Protein AF-A0A497HBX3-F1 (afdb_monomer)

Sequence (118 aa):
QHEVV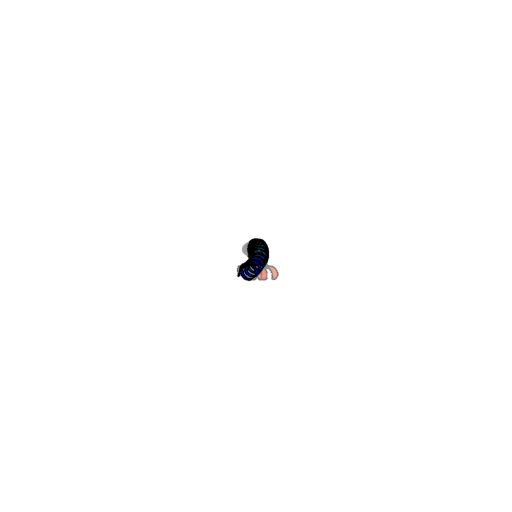EKLAERAQKEHEEMIALVNRLDNYIRRVNEIQEEIVNTKIRADDIHREFISYVDRIHELERKIVSLQEASHRRKKSEKMSSLHKEANEIFERFKRGEKLSTEDLMMLQKAGLI

Mean predicted aligned error: 9.67 Å

Secondary structure (DSSP, 8-state):
-HHHHHHHHHHHHHHHHHHHHHHHHHHHHHHHH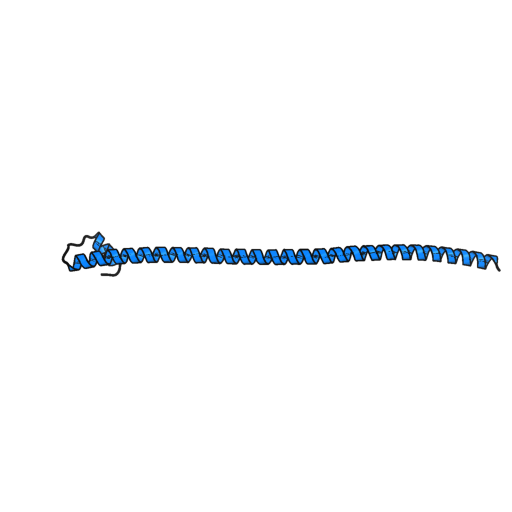HHHHHHHHHHHHHHHHHHHHHHHHHHHHHHHHHHHHHHHHHHHHHHHHHHHHHHHHHHHHHHHHHHTTPPPPHHHHHHHHH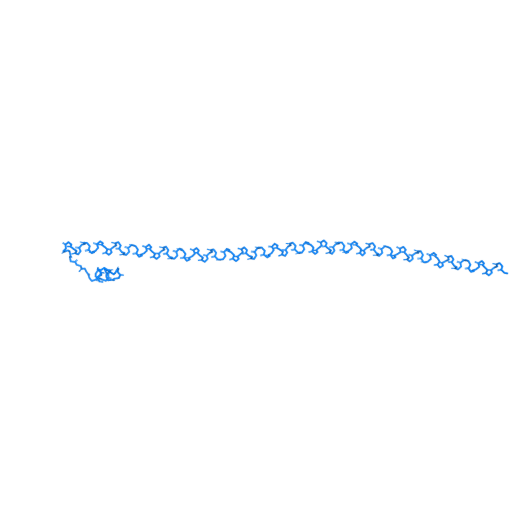TT--

Structure (mmCIF, N/CA/C/O backbone):
data_AF-A0A497HBX3-F1
#
_entry.id   AF-A0A497HBX3-F1
#
loop_
_atom_site.group_PDB
_atom_site.id
_atom_site.type_symbol
_atom_site.label_atom_id
_atom_site.label_alt_id
_atom_site.label_comp_id
_atom_site.label_asym_id
_atom_site.label_entity_id
_atom_site.label_seq_id
_atom_site.pdbx_PDB_ins_code
_atom_site.Cartn_x
_atom_site.Cartn_y
_atom_site.Cartn_z
_atom_site.occupancy
_atom_site.B_iso_or_equiv
_atom_site.auth_seq_id
_atom_site.auth_comp_id
_atom_site.auth_asym_id
_atom_site.auth_atom_id
_atom_site.pdbx_PDB_model_num
ATOM 1 N N . GLN A 1 1 ? 44.888 0.036 -64.827 1.00 61.00 1 GLN A N 1
ATOM 2 C CA . GLN A 1 1 ? 45.076 0.448 -63.416 1.00 61.00 1 GLN A CA 1
ATOM 3 C C . GLN A 1 1 ? 43.900 1.281 -62.904 1.00 61.00 1 GLN A C 1
ATOM 5 O O . GLN A 1 1 ? 43.444 0.990 -61.811 1.00 61.00 1 GLN A O 1
ATOM 10 N N . HIS A 1 2 ? 43.339 2.215 -63.683 1.00 76.12 2 HIS A N 1
ATOM 11 C CA . HIS A 1 2 ? 42.177 3.020 -63.263 1.00 76.12 2 HIS A CA 1
ATOM 12 C C . HIS A 1 2 ? 40.885 2.220 -62.998 1.00 76.12 2 HIS A C 1
ATOM 14 O O . HIS A 1 2 ? 40.282 2.401 -61.951 1.00 76.12 2 HIS A O 1
ATOM 20 N N . GLU A 1 3 ? 40.521 1.262 -63.856 1.00 83.44 3 GLU A N 1
ATOM 21 C CA . GLU A 1 3 ? 39.263 0.494 -63.717 1.00 83.44 3 GLU A CA 1
ATOM 22 C C . GLU A 1 3 ? 39.186 -0.358 -62.431 1.00 83.44 3 GLU A C 1
ATOM 24 O O . GLU A 1 3 ? 38.123 -0.552 -61.847 1.00 83.44 3 GLU A O 1
ATOM 29 N N . VAL A 1 4 ? 40.327 -0.866 -61.953 1.00 88.25 4 VAL A N 1
ATOM 30 C CA . VAL A 1 4 ? 40.385 -1.634 -60.695 1.00 88.25 4 VAL A CA 1
ATOM 31 C C . VAL A 1 4 ? 40.201 -0.709 -59.494 1.00 88.25 4 VAL A C 1
ATOM 33 O O . VAL A 1 4 ? 39.519 -1.071 -58.541 1.00 88.25 4 VAL A O 1
ATOM 36 N N . VAL A 1 5 ? 40.781 0.492 -59.550 1.00 90.06 5 VAL A N 1
ATOM 37 C CA . VAL A 1 5 ? 40.632 1.508 -58.501 1.00 90.06 5 VAL A CA 1
ATOM 38 C C . VAL A 1 5 ? 39.190 2.014 -58.446 1.00 90.06 5 VAL A C 1
ATOM 40 O O . VAL A 1 5 ? 38.649 2.159 -57.357 1.00 90.06 5 VAL A O 1
ATOM 43 N N . GLU A 1 6 ? 38.547 2.198 -59.599 1.00 91.31 6 GLU A N 1
ATOM 44 C CA . GLU A 1 6 ? 37.142 2.607 -59.707 1.00 91.31 6 GLU A CA 1
ATOM 45 C C . GLU A 1 6 ? 36.193 1.563 -59.099 1.00 91.31 6 GLU A C 1
ATOM 47 O O . GLU A 1 6 ? 35.414 1.890 -58.207 1.00 91.31 6 GLU A O 1
ATOM 52 N N . LYS A 1 7 ? 36.346 0.277 -59.450 1.00 91.69 7 LYS A N 1
ATOM 53 C CA . LYS A 1 7 ? 35.548 -0.815 -58.855 1.00 91.69 7 LYS A CA 1
ATOM 54 C C . LYS A 1 7 ? 35.750 -0.952 -57.344 1.00 91.69 7 LYS A C 1
ATOM 56 O O . LYS A 1 7 ? 34.812 -1.271 -56.614 1.00 91.69 7 LYS A O 1
ATOM 61 N N . LEU A 1 8 ? 36.976 -0.744 -56.858 1.00 92.38 8 LEU A N 1
ATOM 62 C CA . LEU A 1 8 ? 37.260 -0.759 -55.422 1.00 92.38 8 LEU A CA 1
ATOM 63 C C . LEU A 1 8 ? 36.628 0.443 -54.710 1.00 92.38 8 LEU A C 1
ATOM 65 O O . LEU A 1 8 ? 36.109 0.274 -53.609 1.00 92.38 8 LEU A O 1
ATOM 69 N N . ALA A 1 9 ? 36.628 1.621 -55.339 1.00 93.50 9 ALA A N 1
ATOM 70 C CA . ALA A 1 9 ? 35.992 2.820 -54.806 1.00 93.50 9 ALA A CA 1
ATOM 71 C C . ALA A 1 9 ? 34.464 2.679 -54.740 1.00 93.50 9 ALA A C 1
ATOM 73 O O . ALA A 1 9 ? 33.882 2.955 -53.695 1.00 93.50 9 ALA A O 1
ATOM 74 N N . GLU A 1 10 ? 33.819 2.170 -55.795 1.00 94.50 10 GLU A N 1
ATOM 75 C CA . GLU A 1 10 ? 32.374 1.898 -55.797 1.00 94.50 10 GLU A CA 1
ATOM 76 C C . GLU A 1 10 ? 31.981 0.900 -54.705 1.00 94.50 10 GLU A C 1
ATOM 78 O O . GLU A 1 10 ? 31.008 1.106 -53.977 1.00 94.50 10 GLU A O 1
ATOM 83 N N . ARG A 1 11 ? 32.765 -0.173 -54.540 1.00 94.94 11 ARG A N 1
ATOM 84 C CA . ARG A 1 11 ? 32.515 -1.154 -53.482 1.00 94.94 11 ARG A CA 1
ATOM 85 C C . ARG A 1 11 ? 32.684 -0.540 -52.095 1.00 94.94 11 ARG A C 1
ATOM 87 O O . ARG A 1 11 ? 31.833 -0.759 -51.242 1.00 94.94 11 ARG A O 1
ATOM 94 N N . ALA A 1 12 ? 33.744 0.234 -51.872 1.00 95.31 12 ALA A N 1
ATOM 95 C CA . ALA A 1 12 ? 33.961 0.916 -50.599 1.00 95.31 12 ALA A CA 1
ATOM 96 C C . ALA A 1 12 ? 32.822 1.895 -50.275 1.00 95.31 12 ALA A C 1
ATOM 98 O O . ALA A 1 12 ? 32.358 1.936 -49.137 1.00 95.31 12 ALA A O 1
ATOM 99 N N . GLN A 1 13 ? 32.333 2.629 -51.278 1.00 95.00 13 GLN A N 1
ATOM 100 C CA . GLN A 1 13 ? 31.214 3.551 -51.123 1.00 95.00 13 GLN A CA 1
ATOM 101 C C . GLN A 1 13 ? 29.920 2.817 -50.751 1.00 95.00 13 GLN A C 1
ATOM 103 O O . GLN A 1 13 ? 29.220 3.236 -49.832 1.00 95.00 13 GLN A O 1
ATOM 108 N N . LYS A 1 14 ? 29.635 1.679 -51.392 1.00 96.69 14 LYS A N 1
ATOM 109 C CA . LYS A 1 14 ? 28.458 0.864 -51.072 1.00 96.69 14 LYS A CA 1
ATOM 110 C C . LYS A 1 14 ? 28.491 0.327 -49.637 1.00 96.69 14 LYS A C 1
ATOM 112 O O . LYS A 1 14 ? 27.509 0.453 -48.914 1.00 96.69 14 LYS A O 1
ATOM 117 N N . GLU A 1 15 ? 29.624 -0.227 -49.207 1.00 96.25 15 GLU A N 1
ATOM 118 C CA . GLU A 1 15 ? 29.798 -0.715 -47.829 1.00 96.25 15 GLU A CA 1
ATOM 119 C C . GLU A 1 15 ? 29.680 0.438 -46.813 1.00 96.25 15 GLU A C 1
ATOM 121 O O . GLU A 1 15 ? 29.113 0.272 -45.733 1.00 96.25 15 GLU A O 1
ATOM 126 N N . HIS A 1 16 ? 30.164 1.636 -47.163 1.00 96.31 16 HIS A N 1
ATOM 127 C CA . HIS A 1 16 ? 30.015 2.830 -46.333 1.00 96.31 16 HIS A CA 1
ATOM 128 C C . HIS A 1 16 ? 28.549 3.271 -46.193 1.00 96.31 16 HIS A C 1
ATOM 130 O O . HIS A 1 16 ? 28.100 3.580 -45.089 1.00 96.31 16 HIS A O 1
ATOM 136 N N . GLU A 1 17 ? 27.781 3.262 -47.281 1.00 97.12 17 GLU A N 1
ATOM 137 C CA . GLU A 1 17 ? 26.347 3.571 -47.259 1.00 97.12 17 GLU A CA 1
ATOM 138 C C . GLU A 1 17 ? 25.552 2.543 -46.443 1.00 97.12 17 GLU A C 1
ATOM 140 O O . GLU A 1 17 ? 24.697 2.916 -45.633 1.00 97.12 17 GLU A O 1
ATOM 145 N N . GLU A 1 18 ? 25.874 1.253 -46.584 1.00 97.50 18 GLU A N 1
ATOM 146 C CA . GLU A 1 18 ? 25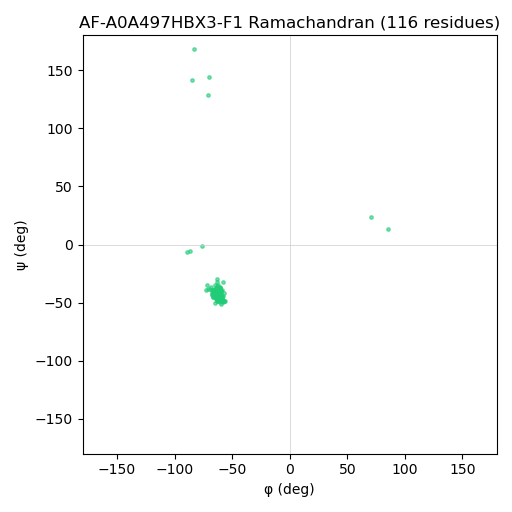.292 0.183 -45.768 1.00 97.50 18 GLU A CA 1
ATOM 147 C C . GLU A 1 18 ? 25.630 0.362 -44.280 1.00 97.50 18 GLU A C 1
ATOM 149 O O . GLU A 1 18 ? 24.746 0.257 -43.422 1.00 97.50 18 GLU A O 1
ATOM 154 N N . MET A 1 19 ? 26.876 0.725 -43.961 1.00 97.19 19 MET A N 1
ATOM 155 C CA . MET A 1 19 ? 27.300 1.046 -42.598 1.00 97.19 19 MET A CA 1
ATOM 156 C C . MET A 1 19 ? 26.499 2.221 -42.022 1.00 97.19 19 MET A C 1
ATOM 158 O O . MET A 1 19 ? 25.989 2.113 -40.906 1.00 97.19 19 MET A O 1
ATOM 162 N N . ILE A 1 20 ? 26.333 3.321 -42.766 1.00 97.56 20 ILE A N 1
ATOM 163 C CA . ILE A 1 20 ? 25.531 4.473 -42.320 1.00 97.56 20 ILE A CA 1
ATOM 164 C C . ILE A 1 20 ? 24.084 4.048 -42.047 1.00 97.56 20 ILE A C 1
ATOM 166 O O . ILE A 1 20 ? 23.501 4.430 -41.030 1.00 97.56 20 ILE A O 1
ATOM 170 N N . ALA A 1 21 ? 23.494 3.230 -42.922 1.00 97.38 21 ALA A N 1
ATOM 171 C CA . ALA A 1 21 ? 22.135 2.737 -42.730 1.00 97.38 21 ALA A CA 1
ATOM 172 C C . ALA A 1 21 ? 21.998 1.897 -41.448 1.00 97.38 21 ALA A C 1
ATOM 174 O O . ALA A 1 21 ? 20.998 2.021 -40.734 1.00 97.38 21 ALA A O 1
ATOM 175 N N . LEU A 1 22 ? 22.998 1.071 -41.127 1.00 97.94 22 LEU A N 1
ATOM 176 C CA . LEU A 1 22 ? 23.034 0.297 -39.886 1.00 97.94 22 LEU A CA 1
ATOM 177 C C . LEU A 1 22 ? 23.190 1.189 -38.650 1.00 97.94 22 LEU A C 1
ATOM 179 O O . LEU A 1 22 ? 22.462 0.982 -37.680 1.00 97.94 22 LEU A O 1
ATOM 183 N N . VAL A 1 23 ? 24.061 2.200 -38.697 1.00 97.56 23 VAL A N 1
ATOM 184 C CA . VAL A 1 23 ? 24.234 3.169 -37.599 1.00 97.56 23 VAL A CA 1
ATOM 185 C C . VAL A 1 23 ? 22.930 3.920 -37.331 1.00 97.56 23 VAL A C 1
ATOM 187 O O . VAL A 1 23 ? 22.461 3.945 -36.198 1.00 97.56 23 VAL A O 1
ATOM 190 N N . ASN A 1 24 ? 22.256 4.410 -38.373 1.00 97.88 24 ASN A N 1
ATOM 191 C CA . ASN A 1 24 ? 20.967 5.090 -38.220 1.00 97.88 24 ASN A CA 1
ATOM 192 C C . ASN A 1 24 ? 19.891 4.178 -37.605 1.00 97.88 24 ASN A C 1
ATOM 194 O O . ASN A 1 24 ? 19.056 4.619 -36.812 1.00 97.88 24 ASN A O 1
ATOM 198 N N . ARG A 1 25 ? 19.880 2.887 -37.962 1.00 97.88 25 ARG A N 1
ATOM 199 C CA . ARG A 1 25 ? 18.975 1.909 -37.337 1.00 97.88 25 ARG A CA 1
ATOM 200 C C . ARG A 1 25 ? 19.328 1.687 -35.871 1.00 97.88 25 ARG A C 1
ATOM 202 O O . ARG A 1 25 ? 18.418 1.644 -35.047 1.00 97.88 25 ARG A O 1
ATOM 209 N N . LEU A 1 26 ? 20.614 1.569 -35.548 1.00 97.88 26 LEU A N 1
ATOM 210 C CA . LEU A 1 26 ? 21.088 1.426 -34.175 1.00 97.88 26 LEU A CA 1
ATOM 211 C C . LEU A 1 26 ? 20.673 2.628 -33.319 1.00 97.88 26 LEU A C 1
ATOM 213 O O . LEU A 1 26 ? 20.107 2.427 -32.248 1.00 97.88 26 LEU A O 1
ATOM 217 N N . ASP A 1 27 ? 20.849 3.850 -33.817 1.00 98.31 27 ASP A N 1
ATOM 218 C CA . ASP A 1 27 ? 20.449 5.070 -33.111 1.00 98.31 27 ASP A CA 1
ATOM 219 C C . ASP A 1 27 ? 18.942 5.105 -32.824 1.00 98.31 27 ASP A C 1
ATOM 221 O O . ASP A 1 27 ? 18.519 5.477 -31.727 1.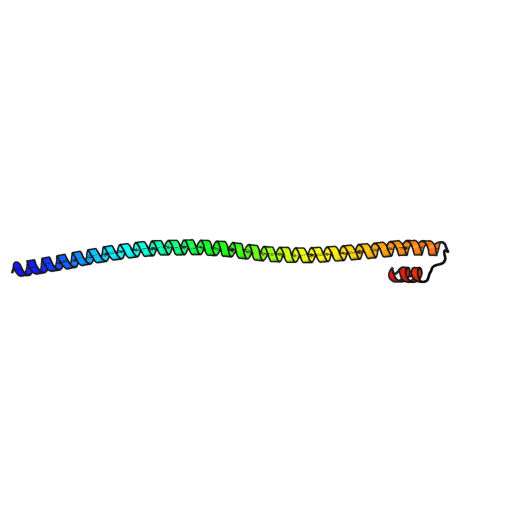00 98.31 27 ASP A O 1
ATOM 225 N N . ASN A 1 28 ? 18.115 4.653 -33.772 1.00 98.00 28 ASN A N 1
ATOM 226 C CA . ASN A 1 28 ? 16.674 4.523 -33.553 1.00 98.00 28 ASN A CA 1
ATOM 227 C C . ASN A 1 28 ? 16.342 3.489 -32.466 1.00 98.00 28 ASN A C 1
ATOM 229 O O . ASN A 1 28 ? 15.470 3.736 -31.632 1.00 98.00 28 ASN A O 1
ATOM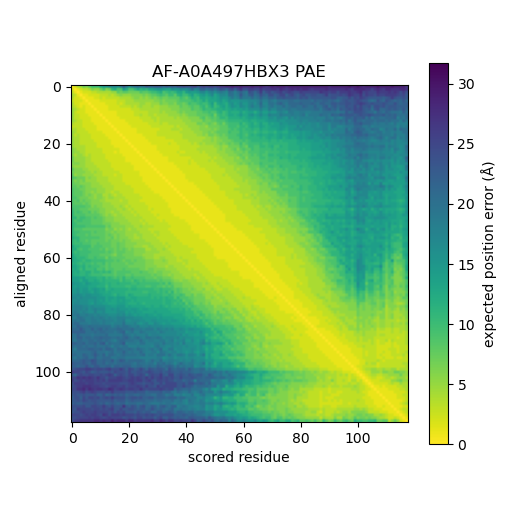 233 N N . TYR A 1 29 ? 17.040 2.349 -32.437 1.00 98.25 29 TYR A N 1
ATOM 234 C CA . TYR A 1 29 ? 16.866 1.369 -31.365 1.00 98.25 29 TYR A CA 1
ATOM 235 C C . TYR A 1 29 ? 17.299 1.924 -30.010 1.00 98.25 29 TYR A C 1
ATOM 237 O O . TYR A 1 29 ? 16.576 1.737 -29.036 1.00 98.25 29 TYR A O 1
ATOM 245 N N . ILE A 1 30 ? 18.421 2.644 -29.946 1.00 97.81 30 ILE A N 1
ATOM 246 C CA . ILE A 1 30 ? 18.904 3.272 -28.710 1.00 97.81 30 ILE A CA 1
ATOM 247 C C . ILE A 1 30 ? 17.868 4.263 -28.176 1.00 97.81 30 ILE A C 1
ATOM 249 O O . ILE A 1 30 ? 17.529 4.207 -26.996 1.00 97.81 30 ILE A O 1
ATOM 253 N N . ARG A 1 31 ? 17.305 5.122 -29.037 1.00 98.31 31 ARG A N 1
ATOM 254 C CA . ARG A 1 31 ? 16.239 6.056 -28.636 1.00 98.31 31 ARG A CA 1
ATOM 255 C C . ARG A 1 31 ? 15.043 5.324 -28.040 1.00 98.31 31 ARG A C 1
ATOM 257 O O . ARG A 1 31 ? 14.625 5.649 -26.935 1.00 98.31 31 ARG A O 1
ATOM 264 N N . ARG A 1 32 ? 14.565 4.279 -28.716 1.00 98.12 32 ARG A N 1
ATOM 265 C CA . ARG A 1 32 ? 13.425 3.488 -28.240 1.00 98.12 32 ARG A CA 1
ATOM 266 C C . ARG A 1 32 ? 13.713 2.768 -26.921 1.00 98.12 32 ARG A C 1
ATOM 268 O O . ARG A 1 32 ? 12.832 2.652 -26.077 1.00 98.12 32 ARG A O 1
ATOM 275 N N . VAL A 1 33 ? 14.937 2.275 -26.731 1.00 98.19 33 VAL A N 1
ATOM 276 C CA . VAL A 1 33 ? 15.356 1.665 -25.460 1.00 98.19 33 VAL A CA 1
ATOM 277 C C . VAL A 1 33 ? 15.345 2.700 -24.340 1.00 98.19 33 VAL A C 1
ATOM 279 O O . VAL A 1 33 ? 14.837 2.398 -23.264 1.00 98.19 33 VAL A O 1
ATOM 282 N N . ASN A 1 34 ? 15.847 3.909 -24.592 1.00 98.12 34 ASN A N 1
ATOM 283 C CA . ASN A 1 34 ? 15.848 4.982 -23.600 1.00 98.12 34 ASN A CA 1
ATOM 284 C C . ASN A 1 34 ? 14.421 5.398 -23.208 1.00 98.12 34 ASN A C 1
ATOM 286 O O . ASN A 1 34 ? 14.143 5.525 -22.019 1.00 98.12 34 ASN A O 1
ATOM 290 N N . GLU A 1 35 ? 13.507 5.526 -24.175 1.00 98.31 35 GLU A N 1
ATOM 291 C CA . GLU A 1 35 ? 12.084 5.811 -23.920 1.00 98.31 35 GLU A CA 1
ATOM 292 C C . GLU A 1 35 ? 11.450 4.737 -23.020 1.00 98.31 35 GLU A C 1
ATOM 294 O O . GLU A 1 35 ? 10.844 5.043 -21.995 1.00 98.31 35 GLU A O 1
ATOM 299 N N . ILE A 1 36 ? 11.661 3.457 -23.343 1.00 98.00 36 ILE A N 1
ATOM 300 C CA . ILE A 1 36 ? 11.151 2.342 -22.533 1.00 98.00 36 ILE A CA 1
ATOM 301 C C . ILE A 1 36 ? 11.776 2.347 -21.131 1.00 98.00 36 ILE A C 1
ATOM 303 O O . ILE A 1 36 ? 11.095 2.073 -20.142 1.00 98.00 36 ILE A O 1
ATOM 307 N N . GLN A 1 37 ? 13.072 2.642 -21.012 1.00 98.19 37 GLN A N 1
ATOM 308 C CA . GLN A 1 37 ? 13.740 2.729 -19.713 1.00 98.19 37 GLN A CA 1
ATOM 309 C C . GLN A 1 37 ? 13.160 3.851 -18.851 1.00 98.19 37 GLN A C 1
ATOM 311 O O . GLN A 1 37 ? 12.937 3.636 -17.658 1.00 98.19 37 GLN A O 1
ATOM 316 N N . GLU A 1 38 ? 12.870 5.009 -19.440 1.00 98.31 38 GLU A N 1
ATOM 317 C CA . GLU A 1 38 ? 12.208 6.116 -18.752 1.00 98.31 38 GLU A CA 1
ATOM 318 C C . GLU A 1 38 ? 10.813 5.707 -18.251 1.00 98.31 38 GLU A C 1
ATOM 320 O O . GLU A 1 38 ? 10.487 5.898 -17.076 1.00 98.31 38 GLU A O 1
ATO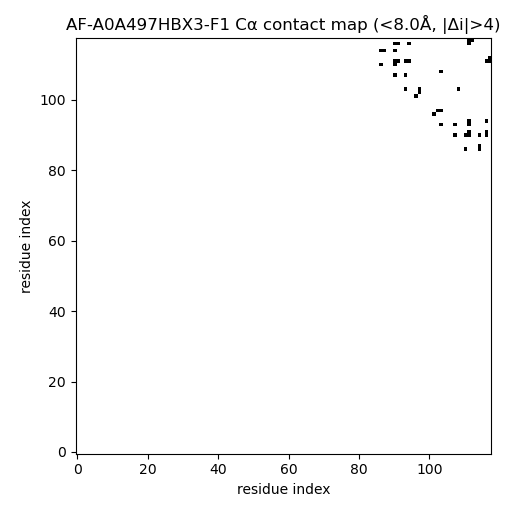M 325 N N . GLU A 1 39 ? 10.013 5.046 -19.091 1.00 98.44 39 GLU A N 1
ATOM 326 C CA . GLU A 1 39 ? 8.699 4.524 -18.699 1.00 98.44 39 GLU A CA 1
ATOM 327 C C . GLU A 1 39 ? 8.782 3.489 -17.568 1.00 98.44 39 GLU A C 1
ATOM 329 O O . GLU A 1 39 ? 7.949 3.493 -16.652 1.00 98.44 39 GLU A O 1
ATOM 334 N N . ILE A 1 40 ? 9.795 2.616 -17.592 1.00 98.00 40 ILE A N 1
ATOM 335 C CA . ILE A 1 40 ? 10.043 1.639 -16.526 1.00 98.00 40 ILE A CA 1
ATOM 336 C C . ILE A 1 40 ? 10.358 2.357 -15.215 1.00 98.00 40 ILE A C 1
ATOM 338 O O . ILE A 1 40 ? 9.794 1.993 -14.182 1.00 98.00 40 ILE A O 1
ATOM 342 N N . VAL A 1 41 ? 11.231 3.368 -15.233 1.00 98.44 41 VAL A N 1
ATOM 343 C CA . VAL A 1 41 ? 11.576 4.143 -14.031 1.00 98.44 41 VAL A CA 1
ATOM 344 C C . VAL A 1 41 ? 10.336 4.842 -13.477 1.00 98.44 41 VAL A C 1
ATOM 346 O O . VAL A 1 41 ? 10.022 4.676 -12.300 1.00 98.44 41 VAL A O 1
ATOM 349 N N . ASN A 1 42 ? 9.567 5.525 -14.326 1.00 98.12 42 ASN A N 1
ATOM 350 C CA . ASN A 1 42 ? 8.330 6.197 -13.922 1.00 98.12 42 ASN A CA 1
ATOM 351 C C . ASN A 1 42 ? 7.292 5.219 -13.355 1.00 98.12 42 ASN A C 1
ATOM 353 O O . ASN A 1 42 ? 6.571 5.523 -12.403 1.00 98.12 42 ASN A O 1
ATOM 357 N N . THR A 1 43 ? 7.203 4.018 -13.920 1.00 98.25 43 THR A N 1
ATOM 358 C CA . THR A 1 43 ? 6.295 2.979 -13.426 1.00 98.25 43 THR A CA 1
ATOM 359 C C . THR A 1 43 ? 6.759 2.407 -12.092 1.00 98.25 43 THR A C 1
ATOM 361 O O . THR A 1 43 ? 5.923 2.197 -11.217 1.00 98.25 43 THR A O 1
ATOM 364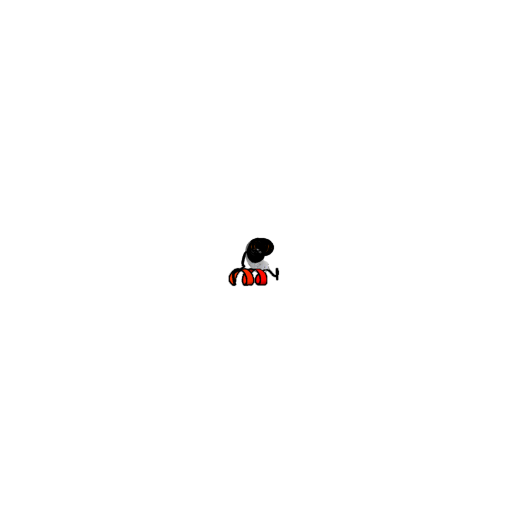 N N . LYS A 1 44 ? 8.069 2.223 -11.892 1.00 98.19 44 LYS A N 1
ATOM 365 C CA . LYS A 1 44 ? 8.630 1.810 -10.599 1.00 98.19 44 LYS A CA 1
ATOM 366 C C . LYS A 1 44 ? 8.363 2.840 -9.507 1.00 98.19 44 LYS A C 1
ATOM 368 O O . LYS A 1 44 ? 7.869 2.458 -8.457 1.00 98.19 44 LYS A O 1
ATOM 373 N N . ILE A 1 45 ? 8.587 4.126 -9.785 1.00 98.12 45 ILE A N 1
ATOM 374 C CA . ILE A 1 45 ? 8.301 5.207 -8.828 1.00 98.12 45 ILE A CA 1
ATOM 375 C C . ILE A 1 45 ? 6.827 5.168 -8.404 1.00 98.12 45 ILE A C 1
ATOM 377 O O . ILE A 1 45 ? 6.528 5.132 -7.216 1.00 98.12 45 ILE A O 1
ATOM 381 N N . ARG A 1 46 ? 5.901 5.072 -9.369 1.00 98.06 46 ARG A N 1
ATOM 382 C CA . ARG A 1 46 ? 4.464 4.962 -9.066 1.00 98.06 46 ARG A CA 1
ATOM 383 C C . ARG A 1 46 ? 4.121 3.711 -8.258 1.00 98.06 46 ARG A C 1
ATOM 385 O O . ARG A 1 46 ? 3.270 3.773 -7.377 1.00 98.06 46 ARG A O 1
ATOM 392 N N . ALA A 1 47 ? 4.750 2.577 -8.561 1.00 98.00 47 ALA A N 1
ATOM 393 C CA . ALA A 1 47 ? 4.542 1.345 -7.808 1.00 98.00 47 ALA A CA 1
ATOM 394 C C . ALA A 1 47 ? 5.028 1.481 -6.356 1.00 98.00 47 ALA A C 1
ATOM 396 O O . ALA A 1 47 ? 4.324 1.051 -5.444 1.00 98.00 47 ALA A O 1
ATOM 397 N N . ASP A 1 48 ? 6.178 2.121 -6.142 1.00 98.00 48 ASP A N 1
ATOM 398 C CA . ASP A 1 48 ? 6.734 2.372 -4.811 1.00 98.00 48 ASP A CA 1
ATOM 399 C C . ASP A 1 48 ? 5.851 3.333 -3.999 1.00 98.00 48 ASP A C 1
ATOM 401 O O . ASP A 1 48 ? 5.628 3.104 -2.808 1.00 98.00 48 ASP A O 1
ATOM 405 N N . ASP A 1 49 ? 5.290 4.365 -4.636 1.00 98.19 49 ASP A N 1
ATOM 406 C CA . ASP A 1 49 ? 4.349 5.289 -3.995 1.00 98.19 49 ASP A CA 1
ATOM 407 C C . ASP A 1 49 ? 3.067 4.569 -3.554 1.00 98.19 49 ASP A C 1
ATOM 409 O O . ASP A 1 49 ? 2.677 4.656 -2.387 1.00 98.19 49 ASP A O 1
ATOM 413 N N . ILE A 1 50 ? 2.463 3.771 -4.443 1.00 97.94 50 ILE A N 1
ATOM 414 C CA . ILE A 1 50 ? 1.285 2.949 -4.116 1.00 97.94 50 ILE A CA 1
ATOM 415 C C . ILE A 1 50 ? 1.613 1.961 -2.991 1.00 97.94 50 ILE A C 1
ATOM 417 O O . ILE A 1 50 ? 0.809 1.755 -2.080 1.00 97.94 50 ILE A O 1
ATOM 421 N N . HIS A 1 51 ? 2.795 1.345 -3.024 1.00 98.12 51 HIS A N 1
ATOM 422 C CA . HIS A 1 51 ? 3.216 0.417 -1.982 1.00 98.12 51 HIS A CA 1
ATOM 423 C C . HIS A 1 51 ? 3.370 1.113 -0.622 1.00 98.12 51 HIS A C 1
ATOM 425 O O . HIS A 1 51 ? 2.944 0.574 0.402 1.00 98.12 51 HIS A O 1
ATOM 431 N N . ARG A 1 52 ? 3.913 2.334 -0.600 1.00 98.12 52 ARG A N 1
ATOM 432 C CA . ARG A 1 52 ? 4.011 3.147 0.617 1.00 98.12 52 ARG A CA 1
ATOM 433 C C . ARG A 1 52 ? 2.631 3.501 1.173 1.00 98.12 52 ARG A C 1
ATOM 435 O O . ARG A 1 52 ? 2.422 3.383 2.381 1.00 98.12 52 ARG A O 1
ATOM 442 N N . GLU A 1 53 ? 1.696 3.908 0.319 1.00 98.38 53 GLU A N 1
ATOM 443 C CA . GLU A 1 53 ? 0.313 4.181 0.729 1.00 98.38 53 GLU A CA 1
ATOM 444 C C . GLU A 1 53 ? -0.361 2.931 1.299 1.00 98.38 53 GLU A C 1
ATOM 446 O O . GLU A 1 53 ? -0.978 2.988 2.363 1.00 98.38 53 GLU A O 1
ATOM 451 N N . PHE A 1 54 ? -0.178 1.780 0.649 1.00 98.31 54 PHE A N 1
ATOM 452 C CA . PHE A 1 54 ? -0.688 0.501 1.134 1.00 98.31 54 PHE A CA 1
ATOM 453 C C . PHE A 1 54 ? -0.193 0.183 2.551 1.00 98.31 54 PHE A C 1
ATOM 455 O O . PHE A 1 54 ? -1.007 -0.128 3.422 1.00 98.31 54 PHE A O 1
ATOM 462 N N . ILE A 1 55 ? 1.114 0.312 2.809 1.00 98.31 55 ILE A N 1
ATOM 463 C CA . ILE A 1 55 ? 1.680 0.103 4.152 1.00 98.31 55 ILE A CA 1
ATOM 464 C C . ILE A 1 55 ? 1.043 1.069 5.158 1.00 98.31 55 ILE A C 1
ATOM 466 O O . ILE A 1 55 ? 0.615 0.643 6.230 1.00 98.31 55 ILE A O 1
ATOM 470 N N . SER A 1 56 ? 0.901 2.348 4.797 1.00 98.31 56 SER A N 1
ATOM 471 C CA . SER A 1 56 ? 0.268 3.346 5.666 1.00 98.31 56 SER A CA 1
ATOM 472 C C . SER A 1 56 ? -1.177 2.980 6.025 1.00 98.31 56 SER A C 1
ATOM 474 O O . SER A 1 56 ? -1.585 3.125 7.182 1.00 98.31 56 SER A O 1
ATOM 476 N N . TYR A 1 57 ? -1.951 2.458 5.070 1.00 98.25 57 TYR A N 1
ATOM 477 C CA . TYR A 1 57 ? -3.307 1.987 5.336 1.00 98.25 57 TYR A CA 1
ATOM 478 C C . TYR A 1 57 ? -3.333 0.762 6.250 1.00 98.25 57 TYR A C 1
ATOM 480 O O . TYR A 1 57 ? -4.155 0.719 7.166 1.00 98.25 57 TYR A O 1
ATOM 488 N N . VAL A 1 58 ? -2.426 -0.197 6.058 1.00 98.19 58 VAL A N 1
ATOM 489 C CA . VAL A 1 58 ? -2.300 -1.367 6.943 1.00 98.19 58 VAL A CA 1
ATOM 490 C C . VAL A 1 58 ? -1.971 -0.933 8.374 1.00 98.19 58 VAL A C 1
ATOM 492 O O . VAL A 1 58 ? -2.636 -1.360 9.320 1.00 98.19 58 VAL A O 1
ATOM 495 N N . ASP A 1 59 ? -1.019 -0.016 8.546 1.00 98.19 59 ASP A N 1
ATOM 496 C CA . ASP A 1 59 ? -0.666 0.522 9.862 1.00 98.19 59 ASP A CA 1
ATOM 497 C C . ASP A 1 59 ? -1.850 1.230 10.525 1.00 98.19 59 ASP A C 1
ATOM 499 O O . ASP A 1 59 ? -2.103 1.060 11.726 1.00 98.19 59 ASP A O 1
ATOM 503 N N . ARG A 1 60 ? -2.623 1.987 9.737 1.00 98.19 60 ARG A N 1
ATOM 504 C CA . ARG A 1 60 ? -3.827 2.666 10.215 1.00 98.19 60 ARG A CA 1
ATOM 505 C C . ARG A 1 60 ? -4.913 1.682 10.639 1.00 98.19 60 ARG A C 1
ATOM 507 O O . ARG A 1 60 ? -5.567 1.924 11.653 1.00 98.19 60 ARG A O 1
ATOM 514 N N . ILE A 1 61 ? -5.101 0.585 9.907 1.00 98.06 61 ILE A N 1
ATOM 515 C CA . ILE A 1 61 ? -6.038 -0.482 10.281 1.00 98.06 61 ILE A CA 1
ATOM 516 C C . ILE A 1 61 ? -5.637 -1.064 11.637 1.00 98.06 61 ILE A C 1
ATOM 518 O O . ILE A 1 61 ? -6.452 -1.054 12.558 1.00 98.06 61 ILE A O 1
ATOM 522 N N . HIS A 1 62 ? -4.370 -1.447 11.814 1.00 98.06 62 HIS A N 1
ATOM 523 C CA . HIS A 1 62 ? -3.893 -1.975 13.093 1.00 98.06 62 HIS A CA 1
ATOM 524 C C . HIS A 1 62 ? -4.041 -0.966 14.247 1.00 98.06 62 HIS A C 1
ATOM 526 O O . HIS A 1 62 ? -4.332 -1.338 15.386 1.00 98.06 62 HIS A O 1
ATOM 532 N N . GLU A 1 63 ? -3.835 0.329 13.992 1.00 98.00 63 GLU A N 1
ATOM 533 C CA . GLU A 1 63 ? -4.068 1.376 14.990 1.00 98.00 63 GLU A CA 1
ATOM 534 C C . GLU A 1 63 ? -5.546 1.463 15.399 1.00 98.00 63 GLU A C 1
ATOM 536 O O . GLU A 1 63 ? -5.858 1.590 16.588 1.00 98.00 63 GLU A O 1
ATOM 541 N N . LEU A 1 64 ? -6.460 1.382 14.430 1.00 98.00 64 LEU A N 1
ATOM 542 C CA . LEU A 1 64 ? -7.899 1.388 14.679 1.00 98.00 64 LEU A CA 1
ATOM 543 C C . LEU A 1 64 ? -8.344 0.137 15.441 1.00 98.00 64 LEU A C 1
ATOM 545 O O . LEU A 1 64 ? -9.109 0.264 16.394 1.00 98.00 64 LEU A O 1
ATOM 549 N N . GLU A 1 65 ? -7.823 -1.039 15.101 1.00 97.69 65 GLU A N 1
ATOM 550 C CA . GLU A 1 65 ? -8.087 -2.281 15.834 1.00 97.69 65 GLU A CA 1
ATOM 551 C C . GLU A 1 65 ? -7.672 -2.164 17.304 1.00 97.69 65 GLU A C 1
ATOM 553 O O . GLU A 1 65 ? -8.477 -2.435 18.198 1.00 97.69 65 GLU A O 1
ATOM 558 N N . ARG A 1 66 ? -6.460 -1.657 17.580 1.00 97.69 66 ARG A N 1
ATOM 559 C CA . ARG A 1 66 ? -6.009 -1.399 18.959 1.00 97.69 66 ARG A CA 1
ATOM 560 C C . ARG A 1 66 ? -6.948 -0.442 19.692 1.00 97.69 66 ARG A C 1
ATOM 562 O O . ARG A 1 66 ? -7.321 -0.705 20.834 1.00 97.69 66 ARG A O 1
ATOM 569 N N . LYS A 1 67 ? -7.372 0.644 19.036 1.00 97.81 67 LYS A N 1
ATOM 570 C CA . LYS A 1 67 ? -8.330 1.605 19.609 1.00 97.81 67 LYS A CA 1
ATOM 571 C C . LYS A 1 67 ? -9.676 0.957 19.925 1.00 97.81 67 LYS A C 1
ATOM 573 O O . LYS A 1 67 ? -10.230 1.229 20.988 1.00 97.81 67 LYS A O 1
ATOM 578 N N . ILE A 1 68 ? -10.190 0.097 19.047 1.00 96.75 68 ILE A N 1
ATOM 579 C CA . ILE A 1 68 ? -11.450 -0.626 19.264 1.00 96.75 68 ILE A CA 1
ATOM 580 C C . ILE A 1 68 ? -11.348 -1.503 20.513 1.00 96.75 68 ILE A C 1
ATOM 582 O O . ILE A 1 68 ? -12.202 -1.390 21.394 1.00 96.75 68 ILE A O 1
ATOM 586 N N . VAL A 1 69 ? -10.286 -2.304 20.633 1.00 97.06 69 VAL A N 1
ATOM 587 C CA . VAL A 1 69 ? -10.053 -3.159 21.810 1.00 97.06 69 VAL A CA 1
ATOM 588 C C . VAL A 1 69 ? -9.984 -2.313 23.082 1.00 97.06 69 VAL A C 1
ATOM 590 O O . VAL A 1 69 ? -10.707 -2.573 24.043 1.00 97.06 69 VAL A O 1
ATOM 593 N N . SER A 1 70 ? -9.192 -1.236 23.079 1.00 96.38 70 SER A N 1
ATOM 594 C CA . SER A 1 70 ? -9.075 -0.341 24.238 1.00 96.38 70 SER A CA 1
ATOM 595 C C . SER A 1 70 ? -10.412 0.298 24.638 1.00 96.38 70 SER A C 1
ATOM 597 O O . SER A 1 70 ? -10.720 0.403 25.827 1.00 96.38 70 SER A O 1
ATOM 599 N N . LEU A 1 71 ? -11.239 0.710 23.671 1.00 96.38 71 LEU A N 1
ATOM 600 C CA . LEU A 1 71 ? -12.570 1.265 23.939 1.00 96.38 71 LEU A CA 1
ATOM 601 C C . LEU A 1 71 ? -13.528 0.214 24.510 1.00 96.38 71 LEU A C 1
ATOM 603 O O . LEU A 1 71 ? -14.303 0.521 25.421 1.00 96.38 71 LEU A O 1
ATOM 607 N N . GLN A 1 72 ? -13.467 -1.023 24.016 1.00 95.56 72 GLN A N 1
ATOM 608 C CA . GLN A 1 72 ? -14.259 -2.136 24.541 1.00 95.56 72 GLN A CA 1
ATOM 609 C C . GLN A 1 72 ? -13.878 -2.457 25.989 1.00 95.56 72 GLN A C 1
ATOM 611 O O . GLN A 1 72 ? -14.761 -2.556 26.846 1.00 95.56 72 GLN A O 1
ATOM 616 N N . GLU A 1 73 ? -12.583 -2.536 26.297 1.00 95.31 73 GLU A N 1
ATOM 617 C CA . GLU A 1 73 ? -12.098 -2.744 27.663 1.00 95.31 73 GLU A CA 1
ATOM 618 C C . GLU A 1 73 ? -12.501 -1.598 28.595 1.00 95.31 73 GLU A C 1
ATOM 620 O O . GLU A 1 73 ? -12.978 -1.838 29.707 1.00 95.31 73 GLU A O 1
ATOM 625 N N . ALA A 1 74 ? -12.368 -0.347 28.143 1.00 94.94 74 ALA A N 1
ATOM 626 C CA . ALA A 1 74 ? -12.785 0.821 28.910 1.00 94.94 74 ALA A CA 1
ATOM 627 C C . ALA A 1 74 ? -14.297 0.807 29.187 1.00 94.94 74 ALA A C 1
ATOM 629 O O . ALA A 1 74 ? -14.721 1.064 30.315 1.00 94.94 74 ALA A O 1
ATOM 630 N N . SER A 1 75 ? -15.116 0.453 28.190 1.00 94.44 75 SER A N 1
ATOM 631 C CA . SER A 1 75 ? -16.566 0.299 28.351 1.00 94.44 75 SER A CA 1
ATOM 632 C C . SER A 1 75 ? -16.907 -0.809 29.350 1.00 94.44 75 SER A C 1
ATOM 634 O O . SER A 1 75 ? -17.742 -0.612 30.236 1.00 94.44 75 SER A O 1
ATOM 636 N N . HIS A 1 76 ? -16.227 -1.955 29.267 1.00 93.81 76 HIS A N 1
ATOM 637 C CA . HIS A 1 76 ? -16.436 -3.066 30.190 1.00 93.81 76 HIS A CA 1
ATOM 638 C C . HIS A 1 76 ? -16.054 -2.693 31.630 1.00 93.81 76 HIS A C 1
ATOM 640 O O . HIS A 1 76 ? -16.817 -2.959 32.562 1.00 93.81 76 HIS A O 1
ATOM 646 N N . ARG A 1 77 ? -14.916 -2.010 31.819 1.00 93.69 77 ARG A N 1
ATOM 647 C CA . ARG A 1 77 ? -14.482 -1.500 33.129 1.00 93.69 77 ARG A CA 1
ATOM 648 C C . ARG A 1 77 ? -15.478 -0.497 33.706 1.00 93.69 77 ARG A C 1
ATOM 650 O O . ARG A 1 77 ? -15.838 -0.648 34.869 1.00 93.69 77 ARG A O 1
ATOM 657 N N . ARG A 1 78 ? -15.973 0.456 32.903 1.00 94.06 78 ARG A N 1
ATOM 658 C CA . ARG A 1 78 ? -17.001 1.427 33.330 1.00 94.06 78 ARG A CA 1
ATOM 659 C C . ARG A 1 78 ? -18.292 0.739 33.769 1.00 94.06 78 ARG A C 1
ATOM 661 O O . ARG A 1 78 ? -18.759 0.975 34.878 1.00 94.06 78 ARG A O 1
ATOM 668 N N . LYS A 1 79 ? -18.811 -0.195 32.966 1.00 92.69 79 LYS A N 1
ATOM 669 C CA . LYS A 1 79 ? -20.006 -0.979 33.329 1.00 92.69 79 LYS A CA 1
ATOM 670 C C . LYS A 1 79 ? -19.801 -1.766 34.624 1.00 92.69 79 LYS A C 1
ATOM 672 O O . LYS A 1 79 ? -20.714 -1.861 35.441 1.00 92.69 79 LYS A O 1
ATOM 677 N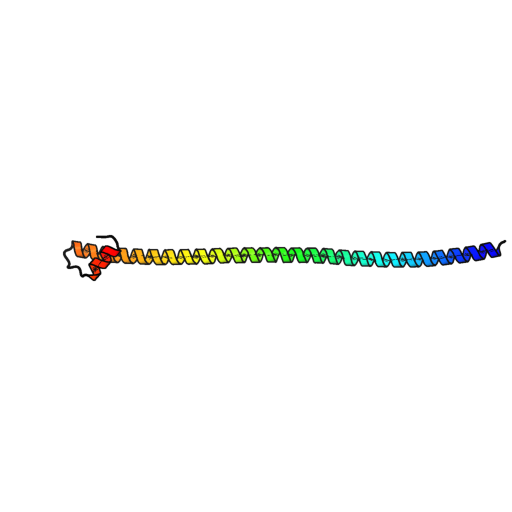 N . LYS A 1 80 ? -18.610 -2.338 34.831 1.00 91.38 80 LYS A N 1
ATOM 678 C CA . LYS A 1 80 ? -18.278 -3.054 36.070 1.00 91.38 80 LYS A CA 1
ATOM 679 C C . LYS A 1 80 ? -18.208 -2.102 37.267 1.00 91.38 80 LYS A C 1
ATOM 681 O O . LYS A 1 80 ? -18.761 -2.433 38.310 1.00 91.38 80 LYS A O 1
ATOM 686 N N . SER A 1 81 ? -17.582 -0.932 37.129 1.00 91.06 81 SER A N 1
ATOM 687 C CA . SER A 1 81 ? -17.512 0.057 38.213 1.00 91.06 81 SER A CA 1
ATOM 688 C C . SER A 1 81 ? -18.877 0.642 38.562 1.00 91.06 81 SER A C 1
ATOM 690 O O . SER A 1 81 ? -19.170 0.807 39.739 1.00 91.06 81 SER A O 1
ATOM 692 N N . GLU A 1 82 ? -19.729 0.906 37.568 1.00 91.75 82 GLU A N 1
ATOM 693 C CA . GLU A 1 82 ? -21.098 1.388 37.784 1.00 91.75 82 GLU A CA 1
ATOM 694 C C . GLU A 1 82 ? -21.928 0.357 38.554 1.00 91.75 82 GLU A C 1
ATOM 696 O O . GLU A 1 82 ? -22.533 0.706 39.563 1.00 91.75 82 GLU A O 1
ATOM 701 N N . LYS A 1 83 ? -21.872 -0.922 38.152 1.00 88.94 83 LYS A N 1
ATOM 702 C CA . LYS A 1 83 ? -22.533 -2.021 38.876 1.00 88.94 83 LYS A CA 1
ATOM 703 C C . LYS A 1 83 ? -22.008 -2.188 40.301 1.00 88.94 83 LYS A C 1
ATOM 705 O O . LYS A 1 83 ? -22.788 -2.393 41.220 1.00 88.94 83 LYS A O 1
ATOM 710 N N . MET A 1 84 ? -20.692 -2.107 40.504 1.00 87.75 84 MET A N 1
ATOM 711 C CA . MET A 1 84 ? -20.120 -2.177 41.853 1.00 87.75 84 MET A CA 1
ATOM 712 C C . MET A 1 84 ? -20.550 -0.980 42.703 1.00 87.75 84 MET A C 1
ATOM 714 O O . MET A 1 84 ? -20.875 -1.154 43.870 1.00 87.75 84 MET A O 1
ATOM 718 N N . SER A 1 85 ? -20.594 0.223 42.127 1.00 89.75 85 SER A N 1
ATOM 719 C CA . SER A 1 85 ? -21.040 1.424 42.834 1.00 89.75 85 SER A CA 1
ATOM 720 C C . SER A 1 85 ? -22.519 1.352 43.212 1.00 89.75 85 SER A C 1
ATOM 722 O O . SER A 1 85 ? -22.853 1.703 44.341 1.00 89.75 85 SER A O 1
ATOM 724 N N . SER A 1 86 ? -23.392 0.874 42.318 1.00 89.12 86 SER A N 1
ATOM 725 C CA . SER A 1 86 ? -24.816 0.695 42.626 1.00 89.12 86 SER A CA 1
ATOM 726 C C . SER A 1 86 ? -25.020 -0.344 43.728 1.00 89.12 86 SER A C 1
ATOM 728 O O . SER A 1 86 ? -25.686 -0.042 44.712 1.00 89.12 86 SER A O 1
ATOM 730 N N . LEU A 1 87 ? -24.350 -1.500 43.630 1.00 87.88 87 LEU A N 1
ATOM 731 C CA . LEU A 1 87 ? -24.379 -2.537 44.668 1.00 87.88 87 LEU A CA 1
ATOM 732 C C . LEU A 1 87 ? -23.912 -1.998 46.024 1.00 87.88 87 LEU A C 1
ATOM 734 O O . LEU A 1 87 ? -24.507 -2.303 47.052 1.00 87.88 87 LEU A O 1
ATOM 738 N N . HIS A 1 88 ? -22.859 -1.178 46.043 1.00 87.81 88 HIS A N 1
ATOM 739 C CA . HIS A 1 88 ? -22.338 -0.631 47.292 1.00 87.81 88 HIS A CA 1
ATOM 740 C C . HIS A 1 88 ? -23.260 0.438 47.895 1.00 87.81 88 HIS A C 1
ATOM 742 O O . HIS A 1 88 ? -23.379 0.516 49.115 1.00 87.81 88 HIS A O 1
ATOM 748 N N . LYS A 1 89 ? -23.938 1.241 47.063 1.00 91.06 89 LYS A N 1
ATOM 749 C CA . LYS A 1 89 ? -24.964 2.195 47.516 1.00 91.06 89 LYS A CA 1
ATOM 750 C C . LYS A 1 89 ? -26.167 1.477 48.125 1.00 91.06 89 LYS A C 1
ATOM 752 O O . LYS A 1 89 ? -26.527 1.794 49.253 1.00 91.06 89 LYS A O 1
ATOM 757 N N . GLU A 1 90 ? -26.717 0.485 47.426 1.00 88.19 90 GLU A N 1
ATOM 758 C CA . GLU A 1 90 ? -27.839 -0.327 47.921 1.00 88.19 90 GLU A CA 1
ATOM 759 C C . GLU A 1 90 ? -27.473 -1.031 49.235 1.00 88.19 90 GLU A C 1
ATOM 761 O O . GLU A 1 90 ? -28.210 -0.958 50.217 1.00 88.19 90 GLU A O 1
ATOM 766 N N . ALA A 1 91 ? -26.283 -1.634 49.305 1.00 90.50 91 ALA A N 1
ATOM 767 C CA . ALA A 1 91 ? -25.811 -2.283 50.522 1.00 90.50 91 ALA A CA 1
ATOM 768 C C . ALA A 1 91 ? -25.618 -1.289 51.686 1.00 90.50 91 ALA A C 1
ATOM 770 O O . ALA A 1 91 ? -25.952 -1.613 52.823 1.00 90.50 91 ALA A O 1
ATOM 771 N N . ASN A 1 92 ? -25.148 -0.064 51.426 1.00 88.88 92 ASN A N 1
ATOM 772 C CA . ASN A 1 92 ? -25.055 0.976 52.457 1.00 88.88 92 ASN A CA 1
ATOM 773 C C . ASN A 1 92 ? -26.435 1.410 52.973 1.00 88.88 92 ASN A C 1
ATOM 775 O O . ASN A 1 92 ? -26.602 1.588 54.177 1.00 88.88 92 ASN A O 1
ATOM 779 N N . GLU A 1 93 ? -27.440 1.545 52.105 1.00 89.94 93 GLU A N 1
ATOM 780 C CA . GLU A 1 93 ? -28.810 1.864 52.530 1.00 89.94 93 GLU A CA 1
ATOM 781 C C . GLU A 1 93 ? -29.395 0.765 53.428 1.00 89.94 93 GLU A C 1
ATOM 783 O O . GLU A 1 93 ? -29.977 1.061 54.476 1.00 89.94 93 GLU A O 1
ATOM 788 N N . ILE A 1 94 ? -29.181 -0.504 53.065 1.00 88.69 94 ILE A N 1
ATOM 789 C CA . ILE A 1 94 ? -29.557 -1.668 53.880 1.00 88.69 94 ILE A CA 1
ATOM 790 C C . ILE A 1 94 ? -28.822 -1.648 55.229 1.00 88.69 94 ILE A C 1
ATOM 792 O O . ILE A 1 94 ? -29.437 -1.867 56.275 1.00 88.69 94 ILE A O 1
ATOM 796 N N . PHE A 1 95 ? -27.522 -1.344 55.235 1.00 88.69 95 PHE A N 1
ATOM 797 C CA . PHE A 1 95 ? -26.719 -1.276 56.457 1.00 88.69 95 PHE A CA 1
ATOM 798 C C . PHE A 1 95 ? -27.194 -0.166 57.405 1.00 88.69 95 PHE A C 1
ATOM 800 O O . PHE A 1 95 ? -27.270 -0.365 58.618 1.00 88.69 95 PHE A O 1
ATOM 807 N N . GLU A 1 96 ? -27.583 0.992 56.871 1.00 90.94 96 GLU A N 1
ATOM 808 C CA . GLU A 1 96 ? -28.152 2.080 57.670 1.00 90.94 96 GLU A CA 1
ATOM 809 C C . GLU A 1 96 ? -29.542 1.729 58.227 1.00 90.94 96 GLU A C 1
ATOM 811 O O . GLU A 1 96 ? -29.846 2.063 59.373 1.00 90.94 96 GLU A O 1
ATOM 816 N N . ARG A 1 97 ? -30.380 1.001 57.474 1.00 91.06 97 ARG A N 1
ATOM 817 C CA . ARG A 1 97 ? -31.648 0.441 57.987 1.00 91.06 97 ARG A CA 1
ATOM 818 C C . ARG A 1 97 ? -31.405 -0.546 59.129 1.00 91.06 97 ARG A C 1
ATOM 820 O O . ARG A 1 97 ? -32.073 -0.470 60.160 1.00 91.06 97 ARG A O 1
ATOM 827 N N . PHE A 1 98 ? -30.403 -1.413 58.985 1.00 89.19 98 PHE A N 1
ATOM 828 C CA . PHE A 1 98 ? -29.987 -2.340 60.036 1.00 89.19 98 PHE A CA 1
ATOM 829 C C . PHE A 1 98 ? -29.530 -1.610 61.305 1.00 89.19 98 PHE A C 1
ATOM 831 O O . PHE A 1 98 ? -29.993 -1.939 62.396 1.00 89.19 98 PHE A O 1
ATOM 838 N N . LYS A 1 99 ? -28.704 -0.559 61.181 1.00 89.69 99 LYS A N 1
ATOM 839 C CA . LYS A 1 99 ? -28.296 0.287 62.321 1.00 89.69 99 LYS A CA 1
ATOM 840 C C . LYS A 1 99 ? -29.476 0.931 63.048 1.00 89.69 99 LYS A C 1
ATOM 842 O O . LYS A 1 99 ? -29.409 1.122 64.259 1.00 89.69 99 LYS A O 1
ATOM 847 N N . ARG A 1 100 ? -30.555 1.260 62.330 1.00 92.56 100 ARG A N 1
ATOM 848 C CA . ARG A 1 100 ? -31.800 1.793 62.910 1.00 92.56 100 ARG A CA 1
ATOM 849 C C . ARG A 1 100 ? -32.672 0.731 63.595 1.00 92.56 100 ARG A C 1
ATOM 851 O O . ARG A 1 100 ? -33.709 1.081 64.150 1.00 92.56 100 ARG A O 1
ATOM 858 N N . GLY A 1 101 ? -32.264 -0.541 63.588 1.00 88.00 101 GLY A N 1
ATOM 859 C CA . GLY A 1 101 ? -32.986 -1.642 64.228 1.00 88.00 101 GLY A CA 1
ATOM 860 C C . GLY A 1 101 ? -34.084 -2.268 63.362 1.00 88.00 101 GLY A C 1
ATOM 861 O O . GLY A 1 101 ? -34.911 -3.021 63.880 1.00 88.00 101 GLY A O 1
ATOM 862 N N . GLU A 1 102 ? -34.117 -1.977 62.057 1.00 89.12 102 GLU A N 1
ATOM 863 C CA . GLU A 1 102 ? -35.017 -2.657 61.123 1.00 89.12 102 GLU A CA 1
ATOM 864 C C . GLU A 1 102 ? -34.576 -4.120 60.917 1.00 89.12 102 GLU A C 1
ATOM 866 O O . GLU A 1 102 ? -33.384 -4.436 60.891 1.00 89.12 102 GLU A O 1
ATOM 871 N N . LYS A 1 103 ? -35.539 -5.040 60.765 1.00 87.06 103 LYS A N 1
ATOM 872 C CA . LYS A 1 103 ? -35.247 -6.463 60.525 1.00 87.06 103 LYS A CA 1
ATOM 873 C C . LYS A 1 103 ? -34.697 -6.660 59.110 1.00 87.06 103 LYS A C 1
ATOM 875 O O . LYS A 1 103 ? -35.331 -6.232 58.149 1.00 87.06 103 LYS A O 1
ATOM 880 N N . LEU A 1 104 ? -33.564 -7.351 58.995 1.00 87.25 104 LEU A N 1
ATOM 881 C CA . LEU A 1 104 ? -32.973 -7.750 57.714 1.00 87.25 104 LEU A CA 1
ATOM 882 C C . LEU A 1 104 ? -33.583 -9.057 57.204 1.00 87.25 104 LEU A C 1
ATOM 884 O O . LEU A 1 104 ? -33.816 -9.987 57.980 1.00 87.25 104 LEU A O 1
ATOM 888 N N . SER A 1 105 ? -33.793 -9.140 55.892 1.00 90.12 105 SER A N 1
ATOM 889 C CA . SER A 1 105 ? -34.093 -10.400 55.214 1.00 90.12 105 SER A CA 1
ATOM 890 C C . SER A 1 105 ? -32.813 -11.189 54.894 1.00 90.12 105 SER A C 1
ATOM 892 O O . SER A 1 105 ? -31.694 -10.678 54.975 1.00 90.12 105 SER A O 1
ATOM 894 N N . THR A 1 106 ? -32.964 -12.457 54.502 1.00 87.69 106 THR A N 1
ATOM 895 C CA . THR A 1 106 ? -31.838 -13.284 54.034 1.00 87.69 106 THR A CA 1
ATOM 896 C C . THR A 1 106 ? -31.192 -12.704 52.772 1.00 87.69 106 THR A C 1
ATOM 898 O O . THR A 1 106 ? -29.974 -12.772 52.626 1.00 87.69 106 THR A O 1
ATOM 901 N N . GLU A 1 107 ? -31.980 -12.087 51.887 1.00 87.69 107 GLU A N 1
ATOM 902 C CA . GLU A 1 107 ? -31.469 -11.424 50.681 1.00 87.69 107 GLU A CA 1
ATOM 903 C C . GLU A 1 107 ? -30.631 -10.186 51.025 1.00 87.69 107 GLU A C 1
ATOM 905 O O . GLU A 1 107 ? -29.552 -10.000 50.458 1.00 87.69 107 GLU A O 1
ATOM 910 N N . ASP A 1 108 ? -31.069 -9.397 52.010 1.00 88.12 108 ASP A N 1
ATOM 911 C CA . ASP A 1 108 ? -30.338 -8.221 52.495 1.00 88.12 108 ASP A CA 1
ATOM 912 C C . ASP A 1 108 ? -28.976 -8.606 53.095 1.00 88.12 108 ASP A C 1
ATOM 914 O O . ASP A 1 108 ? -27.954 -7.982 52.803 1.00 88.12 108 ASP A O 1
ATOM 918 N N . LEU A 1 109 ? -28.937 -9.682 53.890 1.00 86.50 109 LEU A N 1
ATOM 919 C CA . LEU A 1 109 ? -27.695 -10.226 54.450 1.00 86.50 109 LEU A CA 1
ATOM 920 C C . LEU A 1 109 ? -26.727 -10.691 53.353 1.00 86.50 109 LEU A C 1
ATOM 922 O O . LEU A 1 109 ? -25.532 -10.396 53.414 1.00 86.50 109 LEU A O 1
ATOM 926 N N . MET A 1 110 ? -27.230 -11.369 52.317 1.00 88.12 110 MET A N 1
ATOM 927 C CA . MET A 1 110 ? -26.407 -11.775 51.173 1.00 88.12 110 MET A CA 1
ATOM 928 C C . MET A 1 110 ? -25.875 -10.571 50.381 1.00 88.12 110 MET A C 1
ATOM 930 O O . MET A 1 110 ? -24.755 -10.628 49.868 1.00 88.12 110 MET A O 1
ATOM 934 N N . MET A 1 111 ? -26.646 -9.485 50.267 1.00 88.25 111 MET A N 1
ATOM 935 C CA . MET A 1 111 ? -26.201 -8.243 49.622 1.00 88.25 111 MET A CA 1
ATOM 936 C C . MET A 1 111 ? -25.085 -7.551 50.406 1.00 88.25 111 MET A C 1
ATOM 938 O O . MET A 1 111 ? -24.071 -7.177 49.815 1.00 88.25 111 MET A O 1
ATOM 942 N N . LEU A 1 112 ? -25.221 -7.446 51.728 1.00 88.12 112 LEU A N 1
ATOM 943 C CA . LEU A 1 112 ? -24.193 -6.880 52.603 1.00 88.12 112 LEU A CA 1
ATOM 944 C C . LEU A 1 112 ? -22.882 -7.685 52.552 1.00 88.12 112 LEU A C 1
ATOM 946 O O . LEU A 1 112 ? -21.811 -7.090 52.421 1.00 88.12 112 LEU A O 1
ATOM 950 N N . GLN A 1 113 ? -22.966 -9.022 52.561 1.00 87.56 113 GLN A N 1
ATOM 951 C CA . GLN A 1 113 ? -21.802 -9.906 52.420 1.00 87.56 113 GLN A CA 1
ATOM 952 C C . GLN A 1 113 ? -21.115 -9.726 51.057 1.00 87.56 113 GLN A C 1
ATOM 954 O O . GLN A 1 113 ? -19.894 -9.602 50.975 1.00 87.56 113 GLN A O 1
ATOM 959 N N . LYS A 1 114 ? -21.890 -9.671 49.964 1.00 84.81 114 LYS A N 1
ATOM 960 C CA . LYS A 1 114 ? -21.350 -9.437 48.612 1.00 84.81 114 LYS A CA 1
ATOM 961 C C . LYS A 1 114 ? -20.687 -8.066 48.464 1.00 84.81 114 LYS A C 1
ATOM 963 O O . LYS A 1 114 ? -19.771 -7.930 47.657 1.00 84.81 114 LYS A O 1
ATOM 968 N N . ALA A 1 115 ? -21.143 -7.068 49.217 1.00 85.25 115 ALA A N 1
ATOM 969 C CA . ALA A 1 115 ? -20.561 -5.730 49.251 1.00 85.25 115 ALA A CA 1
ATOM 970 C C . ALA A 1 115 ? -19.395 -5.584 50.252 1.00 85.25 115 ALA A C 1
ATOM 972 O O . ALA A 1 115 ? -18.768 -4.528 50.280 1.00 85.25 115 ALA A O 1
ATOM 973 N N . GLY A 1 116 ? -19.097 -6.615 51.055 1.00 84.06 116 GLY A N 1
ATOM 974 C CA . GLY A 1 116 ? -18.018 -6.607 52.050 1.00 84.06 116 GLY A CA 1
ATOM 975 C C . GLY A 1 116 ? -18.281 -5.713 53.267 1.00 84.06 116 GLY A C 1
ATOM 976 O O . GLY A 1 116 ? -17.330 -5.241 53.885 1.00 84.06 116 GLY A O 1
ATOM 977 N N . LEU A 1 117 ? -19.550 -5.434 53.583 1.00 81.00 117 LEU A N 1
ATOM 978 C CA . LEU A 1 117 ? -19.946 -4.605 54.732 1.00 81.00 117 LEU A CA 1
ATOM 979 C C . LEU A 1 117 ? -20.147 -5.412 56.030 1.00 81.00 117 LEU A C 1
ATOM 981 O O . LEU A 1 117 ? -20.351 -4.810 57.084 1.00 81.00 117 LEU A O 1
ATOM 985 N N . ILE A 1 118 ? -20.076 -6.745 55.950 1.00 73.94 118 ILE A N 1
ATOM 986 C CA . ILE A 1 118 ? -20.116 -7.725 57.050 1.00 73.94 118 ILE A CA 1
ATOM 987 C C . ILE A 1 118 ? -19.293 -8.960 56.691 1.00 73.94 118 ILE A C 1
ATOM 989 O O . ILE A 1 118 ? -19.148 -9.236 55.475 1.00 73.94 118 ILE A O 1
#

Radius of gyration: 46.21 Å; Cα contacts (8 Å, |Δi|>4): 22; chains: 1; bounding box: 80×20×128 Å

Solvent-accessible surface area (backbone atoms only — not comparable to full-atom values): 6376 Å² total; per-residue (Å²): 117,67,69,62,54,50,54,51,48,54,50,52,51,51,55,48,52,52,49,52,54,49,50,55,51,50,54,52,51,50,52,54,49,51,54,51,50,51,52,49,52,57,49,48,52,55,50,51,53,53,51,52,52,52,52,53,50,53,53,50,49,55,52,50,52,53,50,50,54,52,51,52,52,49,50,51,50,50,56,51,51,52,52,51,50,50,49,43,50,54,28,49,54,52,51,53,42,44,75,73,67,48,86,79,52,74,66,54,53,52,44,24,46,75,58,65,77,99

pLDDT: mean 93.34, std 5.93, range [61.0, 98.44]

Foldseek 3Di:
DVVVVVVVVVVVVVVVVVVVVVVVVVVVVVVVVVVVVVVVVVVVVVVVVVVVVVVVVVVVVVVVVVVVVVVVVVVVVVVVVVVLVVLLVLLVVLVVCVVVVHDDDPVSVVSVVVNVVD